Protein AF-A0A2V3TR19-F1 (afdb_monomer)

pLDDT: mean 91.71, std 12.42, range [47.91, 98.75]

Mean predicted aligned error: 5.62 Å

Sequence (84 aa):
MTAAELVAESQAGSFRFHEALHTASLVMDFNDRHLADHPAVVANPEAYRLAHKAHEYLFALYQRLGEIDFDHDRSVDEGIWPEN

Organism: NCBI:txid28210

Foldseek 3Di:
DDPVVVVVQCAAPHPNLVVVLVVLVVVLVCLVPPPLPDPVQVVDPVSNVVSVVVSVVSVVVNVVSVVRNVVVVVVVVVVDDPDD

Structure (mmCIF, N/CA/C/O backbone):
data_AF-A0A2V3TR19-F1
#
_entry.id   AF-A0A2V3TR19-F1
#
loop_
_atom_site.group_PDB
_atom_site.id
_atom_site.type_symbol
_atom_site.label_atom_id
_atom_site.label_alt_id
_atom_site.label_comp_id
_atom_site.label_asym_id
_atom_site.label_entity_id
_atom_site.label_seq_id
_atom_site.pdbx_PDB_ins_code
_atom_site.Cartn_x
_atom_site.Cartn_y
_atom_site.Cartn_z
_atom_site.occupancy
_atom_site.B_iso_or_equiv
_atom_site.auth_seq_id
_atom_site.auth_comp_id
_atom_site.auth_asym_id
_atom_site.auth_atom_id
_atom_site.pdbx_PDB_model_num
ATOM 1 N N . MET A 1 1 ? 26.148 5.316 -5.975 1.00 77.19 1 MET A N 1
ATOM 2 C CA . MET A 1 1 ? 24.828 5.378 -6.618 1.00 77.19 1 MET A CA 1
ATOM 3 C C . MET A 1 1 ? 24.267 6.780 -6.508 1.00 77.19 1 MET A C 1
ATOM 5 O O . MET A 1 1 ? 24.124 7.289 -5.402 1.00 77.19 1 MET A O 1
ATOM 9 N N . THR A 1 2 ? 24.009 7.414 -7.642 1.00 95.38 2 THR A N 1
ATOM 10 C CA . THR A 1 2 ? 23.310 8.695 -7.766 1.00 95.3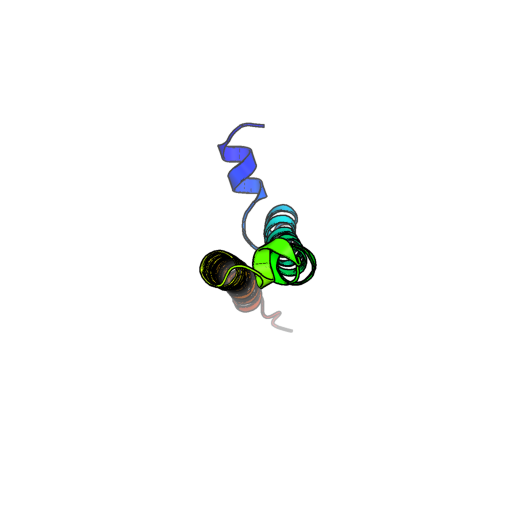8 2 THR A CA 1
ATOM 11 C C . THR A 1 2 ? 21.797 8.465 -7.856 1.00 95.38 2 THR A C 1
ATOM 13 O O . THR A 1 2 ? 21.340 7.347 -8.091 1.00 95.38 2 THR A O 1
ATOM 16 N N . ALA A 1 3 ? 20.995 9.523 -7.699 1.00 90.44 3 ALA A N 1
ATOM 17 C CA . ALA A 1 3 ? 19.543 9.429 -7.879 1.00 90.44 3 ALA A CA 1
ATOM 18 C C . ALA A 1 3 ? 19.155 8.975 -9.300 1.00 90.44 3 ALA A C 1
ATOM 20 O O . ALA A 1 3 ? 18.196 8.229 -9.469 1.00 90.44 3 ALA A O 1
ATOM 21 N N . ALA A 1 4 ? 19.924 9.379 -10.316 1.00 91.62 4 ALA A N 1
ATOM 22 C CA . ALA A 1 4 ? 19.687 8.975 -11.699 1.00 91.62 4 ALA A CA 1
ATOM 23 C C . ALA A 1 4 ? 19.935 7.473 -11.912 1.00 91.62 4 ALA A C 1
ATOM 25 O O . ALA A 1 4 ? 19.146 6.813 -12.581 1.00 91.62 4 ALA A O 1
ATOM 26 N N . GLU A 1 5 ? 20.987 6.925 -11.295 1.00 92.00 5 GLU A N 1
ATOM 27 C CA . GLU A 1 5 ? 21.291 5.487 -11.345 1.00 92.00 5 GLU A CA 1
ATOM 28 C C . GLU A 1 5 ? 20.183 4.662 -10.669 1.00 92.00 5 GLU A C 1
ATOM 30 O O . GLU A 1 5 ? 19.727 3.671 -11.229 1.00 92.00 5 GLU A O 1
ATOM 35 N N . LEU A 1 6 ? 19.663 5.121 -9.524 1.00 89.44 6 LEU A N 1
ATOM 36 C CA . LEU A 1 6 ? 18.526 4.486 -8.843 1.00 89.44 6 LEU A CA 1
ATOM 37 C C . LEU A 1 6 ? 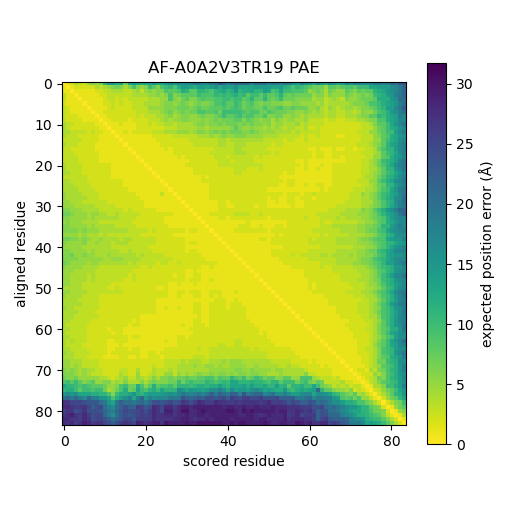17.263 4.431 -9.710 1.00 89.44 6 LEU A C 1
ATOM 39 O O . LEU A 1 6 ? 16.594 3.400 -9.767 1.00 89.44 6 LEU A O 1
ATOM 43 N N . VAL A 1 7 ? 16.933 5.537 -10.379 1.00 90.88 7 VAL A N 1
ATOM 44 C CA . VAL A 1 7 ? 15.765 5.605 -11.268 1.00 90.88 7 VAL A CA 1
ATOM 45 C C . VAL A 1 7 ? 15.957 4.693 -12.478 1.00 90.88 7 VAL A C 1
ATOM 47 O O . VAL A 1 7 ? 15.020 3.994 -12.860 1.00 90.88 7 VAL A O 1
ATOM 50 N N . ALA A 1 8 ? 17.160 4.654 -13.056 1.00 88.94 8 ALA A N 1
ATOM 51 C CA . ALA A 1 8 ? 17.466 3.777 -14.184 1.00 88.94 8 ALA A CA 1
ATOM 52 C C . ALA A 1 8 ? 17.343 2.287 -13.816 1.00 88.94 8 ALA A C 1
ATOM 54 O O . ALA A 1 8 ? 16.818 1.507 -14.602 1.00 88.94 8 ALA A O 1
ATOM 55 N N . GLU A 1 9 ? 17.751 1.893 -12.607 1.00 93.00 9 GLU A N 1
ATOM 56 C CA . GLU A 1 9 ? 17.613 0.512 -12.119 1.00 93.00 9 GLU A CA 1
ATOM 57 C C . GLU A 1 9 ? 16.175 0.129 -11.725 1.00 93.00 9 GLU A C 1
ATOM 59 O O . GLU A 1 9 ? 15.910 -1.045 -11.477 1.00 93.00 9 GLU A O 1
ATOM 64 N N . SER A 1 10 ? 15.243 1.084 -11.649 1.00 93.81 10 SER A N 1
ATOM 65 C CA . SER A 1 10 ? 13.869 0.879 -11.148 1.00 93.81 10 SER A CA 1
ATOM 66 C C . SER A 1 10 ? 12.795 0.976 -12.237 1.00 93.81 10 SER A C 1
ATOM 68 O O . SER A 1 10 ? 11.640 1.266 -11.937 1.00 93.81 10 SER A O 1
ATOM 70 N N . GLN A 1 11 ? 13.173 0.792 -13.503 1.00 95.00 11 GLN A N 1
ATOM 71 C CA . GLN A 1 11 ? 12.229 0.756 -14.624 1.00 95.00 11 GLN A CA 1
ATOM 72 C C . GLN A 1 11 ? 11.424 -0.551 -14.643 1.00 95.00 11 GLN A C 1
ATOM 74 O O . GLN A 1 11 ? 11.861 -1.552 -14.080 1.00 95.0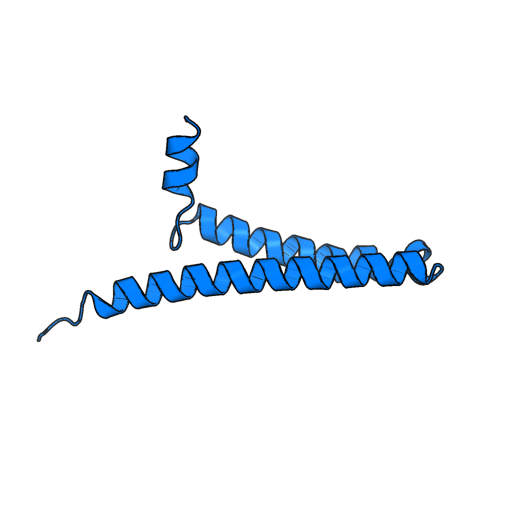0 11 GLN A O 1
ATOM 79 N N . ALA A 1 12 ? 10.271 -0.542 -15.316 1.00 95.19 12 ALA A N 1
ATOM 80 C CA . ALA A 1 12 ? 9.462 -1.740 -15.560 1.00 95.19 12 ALA A CA 1
ATOM 81 C C . ALA A 1 12 ? 10.304 -2.898 -16.133 1.00 95.19 12 ALA A C 1
ATOM 83 O O . ALA A 1 12 ? 11.286 -2.651 -16.839 1.00 95.19 12 ALA A O 1
ATOM 84 N N . GLY A 1 13 ? 9.964 -4.138 -15.772 1.00 91.88 13 GLY A N 1
ATOM 85 C CA . GLY A 1 13 ? 10.759 -5.334 -16.081 1.00 91.88 13 GLY A CA 1
ATOM 86 C C . GLY A 1 13 ? 12.047 -5.499 -15.257 1.00 91.88 13 GLY A C 1
ATOM 87 O O . GLY A 1 13 ? 12.731 -6.519 -15.368 1.00 91.88 13 GLY A O 1
ATOM 88 N N . SER A 1 14 ? 12.423 -4.527 -14.414 1.00 95.00 14 SER A N 1
ATOM 89 C CA . SER A 1 14 ? 13.581 -4.659 -13.526 1.00 95.00 14 SER A CA 1
ATOM 90 C C . SER A 1 14 ? 13.228 -5.350 -12.207 1.00 95.00 14 SER A C 1
ATOM 92 O O . SER A 1 14 ? 12.113 -5.260 -11.691 1.00 95.00 14 SER A O 1
ATOM 94 N N . PHE A 1 15 ? 14.234 -5.965 -11.575 1.00 94.19 15 PHE A N 1
ATOM 95 C CA . PHE A 1 15 ? 14.089 -6.536 -10.233 1.00 94.19 15 PHE A CA 1
ATOM 96 C C . PHE A 1 15 ? 13.576 -5.513 -9.209 1.00 94.19 15 PHE A C 1
ATOM 98 O O . PHE A 1 15 ? 12.712 -5.840 -8.402 1.00 94.19 15 PHE A O 1
ATOM 105 N N . ARG A 1 16 ? 14.077 -4.270 -9.241 1.00 94.00 16 ARG A N 1
ATOM 106 C CA . ARG A 1 16 ? 13.657 -3.225 -8.291 1.00 94.00 16 ARG A CA 1
ATOM 107 C C . ARG A 1 16 ? 12.212 -2.792 -8.512 1.00 94.00 16 ARG A C 1
ATOM 109 O O . ARG A 1 16 ? 11.527 -2.440 -7.555 1.00 94.00 16 ARG A O 1
ATOM 116 N N . PHE A 1 17 ? 11.741 -2.817 -9.756 1.00 97.19 17 PHE A N 1
ATOM 117 C CA . PHE A 1 17 ? 10.339 -2.546 -10.042 1.00 97.19 17 PHE A CA 1
ATOM 118 C C . PHE A 1 17 ? 9.441 -3.664 -9.499 1.00 97.19 17 PHE A C 1
ATOM 120 O O . PHE A 1 17 ? 8.488 -3.385 -8.768 1.00 97.19 17 PHE A O 1
ATOM 127 N N . HIS A 1 18 ? 9.800 -4.930 -9.739 1.00 96.25 18 HIS A N 1
ATOM 128 C CA . HIS A 1 18 ? 9.099 -6.066 -9.133 1.00 96.25 18 HIS A CA 1
ATOM 129 C C . HIS A 1 18 ? 9.153 -6.037 -7.597 1.00 96.25 18 HIS A C 1
ATOM 131 O O . HIS A 1 18 ? 8.166 -6.370 -6.944 1.00 96.25 18 HIS A O 1
ATOM 137 N N . GLU A 1 19 ? 10.266 -5.601 -7.002 1.00 97.25 19 GLU A N 1
ATOM 138 C CA . GLU A 1 19 ? 10.393 -5.407 -5.554 1.00 97.25 19 GLU A CA 1
ATOM 139 C C . GLU A 1 19 ? 9.373 -4.380 -5.035 1.00 97.25 19 GLU A C 1
ATOM 141 O O . GLU A 1 19 ? 8.727 -4.619 -4.013 1.00 97.25 19 GLU A O 1
ATOM 146 N N . ALA A 1 20 ? 9.167 -3.265 -5.746 1.00 97.62 20 ALA A N 1
ATOM 147 C CA . ALA A 1 20 ? 8.165 -2.262 -5.384 1.00 97.62 20 ALA A CA 1
ATOM 148 C C . ALA A 1 20 ? 6.733 -2.818 -5.476 1.00 97.62 20 ALA A C 1
ATOM 150 O O . ALA A 1 20 ? 5.937 -2.625 -4.553 1.00 97.62 20 ALA A O 1
ATOM 151 N N . LEU A 1 21 ? 6.423 -3.560 -6.544 1.00 97.56 21 LEU A N 1
ATOM 152 C CA . LEU A 1 21 ? 5.135 -4.238 -6.720 1.00 97.56 21 LEU A CA 1
ATOM 153 C C . LEU A 1 21 ? 4.884 -5.264 -5.603 1.00 97.56 21 LEU A C 1
ATOM 155 O O . LEU A 1 21 ? 3.818 -5.272 -4.983 1.00 97.56 21 LEU A O 1
ATOM 159 N N . HIS A 1 22 ? 5.884 -6.088 -5.288 1.00 97.69 22 HIS A N 1
ATOM 160 C CA . HIS A 1 22 ? 5.819 -7.054 -4.194 1.00 97.69 22 HIS A CA 1
ATOM 161 C C . HIS A 1 22 ? 5.631 -6.364 -2.838 1.00 97.69 22 HIS A C 1
ATOM 163 O O . HIS A 1 22 ? 4.781 -6.765 -2.044 1.00 97.69 22 HIS A O 1
ATOM 169 N N . THR A 1 23 ? 6.366 -5.282 -2.587 1.00 98.31 23 THR A N 1
ATOM 170 C CA . THR A 1 23 ? 6.260 -4.512 -1.343 1.00 98.31 23 THR A CA 1
ATOM 171 C C . THR A 1 23 ? 4.870 -3.903 -1.179 1.00 98.31 23 THR A C 1
ATOM 173 O O . THR A 1 23 ? 4.306 -3.974 -0.088 1.00 98.31 23 THR A O 1
ATOM 176 N N . ALA A 1 24 ? 4.266 -3.372 -2.248 1.00 98.31 24 ALA A N 1
ATOM 177 C CA . ALA A 1 24 ? 2.884 -2.893 -2.208 1.00 98.31 24 ALA A CA 1
ATOM 178 C C . ALA A 1 24 ? 1.910 -4.011 -1.789 1.00 98.31 24 ALA A C 1
ATOM 180 O O . ALA A 1 24 ? 1.058 -3.788 -0.928 1.00 98.31 24 ALA A O 1
ATOM 181 N N . SER A 1 25 ? 2.091 -5.230 -2.313 1.00 98.06 25 SER A N 1
ATOM 182 C CA . SER A 1 25 ? 1.309 -6.403 -1.901 1.00 98.06 25 SER A CA 1
ATOM 183 C C . SER A 1 25 ? 1.506 -6.758 -0.424 1.00 98.06 25 SER A C 1
ATOM 185 O O . SER A 1 25 ? 0.526 -7.082 0.244 1.00 98.06 25 SER A O 1
ATOM 187 N N . LEU A 1 26 ? 2.736 -6.701 0.098 1.00 98.50 26 LEU A N 1
ATOM 188 C CA . LEU A 1 26 ? 3.014 -6.987 1.511 1.00 98.50 26 LEU A CA 1
ATOM 189 C C . LEU A 1 26 ? 2.353 -5.964 2.441 1.00 98.50 26 LEU A C 1
ATOM 191 O O . LEU A 1 26 ? 1.758 -6.335 3.450 1.00 98.50 26 LEU A O 1
ATOM 195 N N . VAL A 1 27 ? 2.438 -4.674 2.106 1.00 98.50 27 VAL A N 1
ATOM 196 C CA . VAL A 1 27 ? 1.845 -3.604 2.922 1.00 98.50 27 VAL A CA 1
ATOM 197 C C . VAL A 1 27 ? 0.318 -3.670 2.879 1.00 98.50 27 VAL A C 1
ATOM 199 O O . VAL A 1 27 ? -0.329 -3.466 3.905 1.00 98.50 27 VAL A O 1
ATOM 202 N N . MET A 1 28 ? -0.262 -3.997 1.722 1.00 97.88 28 MET A N 1
ATOM 203 C CA . MET A 1 28 ? -1.699 -4.234 1.581 1.00 97.88 28 MET A CA 1
ATOM 204 C C . MET A 1 28 ? -2.173 -5.398 2.462 1.00 97.88 28 MET A C 1
ATOM 206 O O . MET A 1 28 ? -3.144 -5.234 3.200 1.00 97.88 28 MET A O 1
ATOM 210 N N . ASP A 1 29 ? -1.458 -6.528 2.432 1.00 98.00 29 ASP A N 1
ATOM 211 C CA . ASP A 1 29 ? -1.748 -7.705 3.261 1.00 98.00 29 ASP A CA 1
ATOM 212 C C . ASP A 1 29 ? -1.646 -7.389 4.757 1.00 98.00 29 ASP A C 1
ATOM 214 O O . ASP A 1 29 ? -2.522 -7.748 5.543 1.00 98.00 29 ASP A O 1
ATOM 218 N N . PHE A 1 30 ? -0.607 -6.646 5.147 1.00 98.44 30 PHE A N 1
ATOM 219 C CA . PHE A 1 30 ? -0.410 -6.236 6.530 1.00 98.44 30 PHE A CA 1
ATOM 220 C C . PHE A 1 30 ? -1.508 -5.282 7.009 1.00 98.44 30 PHE A C 1
ATOM 222 O O . PHE A 1 30 ? -2.027 -5.434 8.116 1.00 98.44 30 PHE A O 1
ATOM 229 N N . ASN A 1 31 ? -1.887 -4.303 6.182 1.00 98.31 31 ASN A N 1
ATOM 230 C CA . ASN A 1 31 ? -2.972 -3.388 6.512 1.00 98.31 31 ASN A CA 1
ATOM 231 C C . ASN A 1 31 ? -4.286 -4.144 6.721 1.00 98.31 31 ASN A C 1
ATOM 233 O O . ASN A 1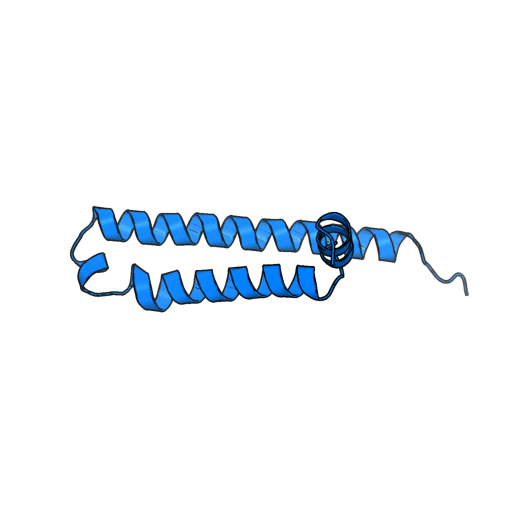 31 ? -4.984 -3.867 7.688 1.00 98.31 31 ASN A O 1
ATOM 237 N N . ASP A 1 32 ? -4.604 -5.092 5.844 1.00 96.56 32 ASP A N 1
ATOM 238 C CA . ASP A 1 32 ? -5.832 -5.881 5.931 1.00 96.56 32 ASP A CA 1
ATOM 239 C C . ASP A 1 32 ? -5.835 -6.772 7.187 1.00 96.56 32 ASP A C 1
ATOM 241 O O . ASP A 1 32 ? -6.630 -6.576 8.104 1.00 96.56 32 ASP A O 1
ATOM 245 N N . ARG A 1 33 ? -4.852 -7.673 7.303 1.00 96.00 33 ARG A N 1
ATOM 246 C CA . ARG A 1 33 ? -4.841 -8.733 8.328 1.00 96.00 33 ARG A CA 1
ATOM 247 C C . ARG A 1 33 ? -4.432 -8.281 9.722 1.00 96.00 33 ARG A C 1
ATOM 249 O O . ARG A 1 33 ? -4.736 -8.962 10.700 1.00 96.00 33 ARG A O 1
ATOM 256 N N . HIS A 1 34 ? -3.659 -7.203 9.830 1.00 97.31 34 HIS A N 1
ATOM 257 C CA . HIS A 1 34 ? -3.087 -6.789 11.112 1.00 97.31 34 HIS A CA 1
ATOM 258 C C . HIS A 1 34 ? -3.589 -5.438 11.593 1.00 97.31 34 HIS A C 1
ATOM 260 O O . HIS A 1 34 ? -3.717 -5.264 12.804 1.00 97.31 34 HIS A O 1
ATOM 266 N N . LEU A 1 35 ? -3.862 -4.487 10.695 1.00 98.19 35 LEU A N 1
ATOM 267 C CA . LEU A 1 35 ? -4.306 -3.153 11.099 1.00 98.19 35 LEU A CA 1
ATOM 268 C C . LEU A 1 35 ? -5.831 -3.020 11.090 1.00 98.19 35 LEU A C 1
ATOM 270 O O . LEU A 1 35 ? -6.395 -2.631 12.111 1.00 98.19 35 LEU A O 1
ATOM 274 N N . ALA A 1 36 ? -6.494 -3.337 9.977 1.00 97.75 36 ALA A N 1
ATOM 275 C CA . ALA A 1 36 ? -7.942 -3.198 9.831 1.00 97.75 36 ALA A CA 1
ATOM 276 C C . ALA A 1 36 ? -8.697 -4.123 10.798 1.00 97.75 36 ALA A C 1
ATOM 278 O O . ALA A 1 36 ? -9.646 -3.679 11.445 1.00 97.75 36 ALA A O 1
ATOM 279 N N . ASP A 1 37 ? -8.189 -5.342 10.991 1.00 96.88 37 ASP A N 1
ATOM 280 C CA . ASP A 1 37 ? -8.721 -6.330 11.937 1.00 96.88 37 ASP A CA 1
ATOM 281 C C . ASP A 1 37 ? -8.305 -6.095 13.403 1.00 96.88 37 ASP A C 1
ATOM 283 O O . ASP A 1 37 ? -8.741 -6.813 14.310 1.00 96.88 37 ASP A O 1
ATOM 287 N N . HIS A 1 38 ? -7.466 -5.094 13.693 1.00 98.38 38 HIS A N 1
ATOM 288 C CA . HIS A 1 38 ? -7.022 -4.847 15.062 1.00 98.38 38 HIS A CA 1
ATOM 289 C C . HIS A 1 38 ? -8.205 -4.417 15.954 1.00 98.38 38 HIS A C 1
ATOM 291 O O . HIS A 1 38 ? -8.914 -3.471 15.602 1.00 98.38 38 HIS A O 1
ATOM 297 N N . PRO A 1 39 ? -8.388 -4.982 17.168 1.00 98.38 39 PRO A N 1
ATOM 298 C CA . PRO A 1 39 ? -9.550 -4.676 18.010 1.00 98.38 39 PRO A CA 1
ATOM 299 C C . PRO A 1 39 ? -9.752 -3.183 18.298 1.00 98.38 39 PRO A C 1
ATOM 301 O O . PRO A 1 39 ? -10.878 -2.696 18.294 1.00 98.38 39 PRO A O 1
ATOM 304 N N . ALA A 1 40 ? -8.665 -2.433 18.506 1.00 98.38 40 ALA A N 1
ATOM 305 C CA . ALA A 1 40 ? -8.739 -0.984 18.720 1.00 98.38 40 ALA A CA 1
ATOM 306 C C . ALA A 1 40 ? -9.183 -0.195 17.470 1.00 98.38 40 ALA A C 1
ATOM 308 O O . ALA A 1 40 ? -9.770 0.875 17.612 1.00 98.38 40 ALA A O 1
ATOM 309 N N . VAL A 1 41 ? -8.912 -0.713 16.267 1.00 98.50 41 VAL A N 1
ATOM 310 C CA . VAL A 1 41 ? -9.339 -0.116 14.993 1.00 98.50 41 VAL A CA 1
ATOM 311 C C . VAL A 1 41 ? -10.799 -0.466 14.725 1.00 98.50 41 VAL A C 1
ATOM 313 O O . VAL A 1 41 ? -11.598 0.435 14.499 1.00 98.50 41 VAL A O 1
ATOM 316 N N . VAL A 1 42 ? -11.177 -1.741 14.859 1.00 98.19 42 VAL A N 1
ATOM 317 C CA . VAL A 1 42 ? -12.566 -2.211 14.697 1.00 98.19 42 VAL A CA 1
ATOM 318 C C . VAL A 1 42 ? -13.521 -1.537 15.689 1.00 98.19 42 VAL A C 1
ATOM 320 O O . VAL A 1 42 ? -14.647 -1.194 15.336 1.00 98.19 42 VAL A O 1
ATOM 323 N N . ALA A 1 43 ? -13.078 -1.290 16.927 1.00 98.44 43 ALA A N 1
ATOM 324 C CA . ALA A 1 43 ? -13.888 -0.622 17.946 1.00 98.44 43 ALA A CA 1
ATOM 325 C C . ALA A 1 43 ? -14.189 0.860 17.638 1.00 98.44 43 ALA A C 1
ATOM 327 O O . ALA A 1 43 ? -15.047 1.453 18.296 1.00 98.44 43 ALA A O 1
ATOM 328 N N . ASN A 1 44 ? -13.506 1.472 16.665 1.00 98.62 44 ASN A N 1
ATOM 329 C CA . ASN A 1 44 ? -13.707 2.861 16.267 1.00 98.62 44 ASN A CA 1
ATOM 330 C C . ASN A 1 44 ? -14.113 2.946 14.777 1.00 98.62 44 ASN A C 1
ATOM 332 O O . ASN A 1 44 ? -13.271 2.743 13.902 1.00 98.62 44 ASN A O 1
ATOM 336 N N . PRO A 1 45 ? -15.367 3.327 14.458 1.00 98.25 45 PRO A N 1
ATOM 337 C CA . PRO A 1 45 ? -15.847 3.376 13.074 1.00 98.25 45 PRO A CA 1
ATOM 338 C C . PRO A 1 45 ? -15.034 4.281 12.140 1.00 98.25 45 PRO A C 1
ATOM 340 O O . PRO A 1 45 ? -14.891 3.980 10.955 1.00 98.25 45 PRO A O 1
ATOM 343 N N . GLU A 1 46 ? -14.495 5.394 12.644 1.00 98.62 46 GLU A N 1
ATOM 344 C CA . GLU A 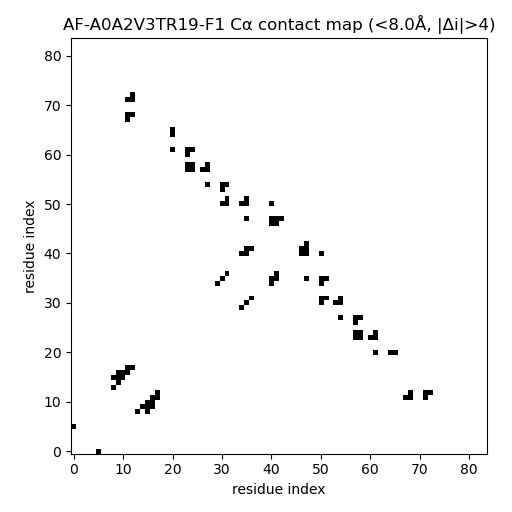1 46 ? -13.661 6.286 11.839 1.00 98.62 46 GLU A CA 1
ATOM 345 C C . GLU A 1 46 ? -12.296 5.658 11.550 1.00 98.62 46 GLU A C 1
ATOM 347 O O . GLU A 1 46 ? -11.853 5.679 10.401 1.00 98.62 46 GLU A O 1
ATOM 352 N N . ALA A 1 47 ? -11.660 5.053 12.557 1.00 98.62 47 ALA A N 1
ATOM 353 C CA . ALA A 1 47 ? -10.390 4.354 12.385 1.00 98.62 47 ALA A CA 1
ATOM 354 C C . ALA A 1 47 ? -10.529 3.174 11.412 1.00 98.62 47 ALA A C 1
ATOM 356 O O . ALA A 1 47 ? -9.727 3.051 10.489 1.00 98.62 47 ALA A O 1
ATOM 357 N N . TYR A 1 48 ? -11.583 2.365 11.558 1.00 98.44 48 TYR A N 1
ATOM 358 C CA . TYR A 1 48 ? -11.903 1.271 10.640 1.00 98.44 48 TYR A CA 1
ATOM 359 C C . TYR A 1 48 ? -12.059 1.769 9.198 1.00 98.44 48 TYR A C 1
ATOM 361 O O . TYR A 1 48 ? -11.420 1.259 8.276 1.00 98.44 48 TYR A O 1
ATOM 369 N N . ARG A 1 49 ? -12.834 2.843 8.994 1.00 98.44 49 ARG A N 1
ATOM 370 C CA . ARG A 1 49 ? -13.002 3.466 7.673 1.00 98.44 49 ARG A CA 1
ATOM 371 C C . ARG A 1 49 ? -11.669 3.945 7.089 1.00 98.44 49 ARG A C 1
ATOM 373 O O . ARG A 1 49 ? -11.452 3.821 5.886 1.00 98.44 49 ARG A O 1
ATOM 380 N N . LEU A 1 50 ? -10.787 4.518 7.909 1.00 98.75 50 LEU A N 1
ATOM 381 C CA . LEU A 1 50 ? -9.466 4.970 7.464 1.00 98.75 50 LEU A CA 1
ATOM 382 C C . LEU A 1 50 ? -8.553 3.796 7.085 1.00 98.75 50 LEU A C 1
ATOM 384 O O . LEU A 1 50 ? -7.884 3.885 6.059 1.00 98.75 50 LEU A O 1
ATOM 388 N N . ALA A 1 51 ? -8.565 2.699 7.847 1.00 98.56 51 ALA A N 1
ATOM 389 C CA . ALA A 1 51 ? -7.782 1.500 7.545 1.00 98.56 51 ALA A CA 1
ATOM 390 C C . ALA A 1 51 ? -8.226 0.840 6.228 1.00 98.56 51 ALA A C 1
ATOM 392 O O . ALA A 1 51 ? -7.388 0.498 5.393 1.00 98.56 51 ALA A O 1
ATOM 393 N N . HIS A 1 52 ? -9.534 0.745 5.975 1.00 97.94 52 HIS A N 1
ATOM 394 C CA . HIS A 1 52 ? -10.038 0.253 4.688 1.00 97.94 52 HIS A CA 1
ATOM 395 C C . HIS A 1 52 ? -9.702 1.189 3.529 1.00 97.94 52 HIS A C 1
ATOM 397 O O . HIS A 1 52 ? -9.277 0.734 2.471 1.00 97.94 52 HIS A O 1
ATOM 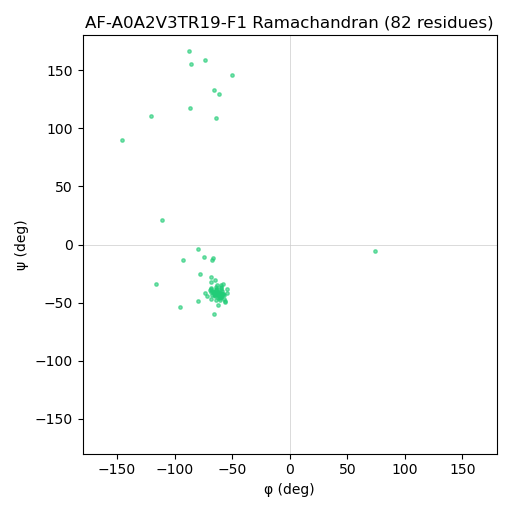403 N N . LYS A 1 53 ? -9.802 2.507 3.727 1.00 98.62 53 LYS A N 1
ATOM 404 C CA . LYS A 1 53 ? -9.404 3.467 2.692 1.00 98.62 53 LYS A CA 1
ATOM 405 C C . LYS A 1 53 ? -7.904 3.384 2.376 1.00 98.62 53 LYS A C 1
ATOM 407 O O . LYS A 1 53 ? -7.505 3.558 1.229 1.00 98.62 53 LYS A O 1
ATOM 412 N N . ALA A 1 54 ? -7.065 3.109 3.374 1.00 98.44 54 ALA A N 1
ATOM 413 C CA . ALA A 1 54 ? -5.648 2.842 3.147 1.00 98.44 54 ALA A CA 1
ATOM 414 C C . ALA A 1 54 ? -5.447 1.582 2.288 1.00 98.44 54 ALA A C 1
ATOM 416 O O . ALA A 1 54 ? -4.664 1.630 1.341 1.00 98.44 54 ALA A O 1
ATOM 417 N N . HIS A 1 55 ? -6.200 0.505 2.547 1.00 98.44 55 HIS A N 1
ATOM 418 C CA . HIS A 1 55 ? -6.194 -0.693 1.701 1.00 98.44 55 HIS A CA 1
ATOM 419 C C . HIS A 1 55 ? -6.563 -0.366 0.248 1.00 98.44 55 HIS A C 1
ATOM 421 O O . HIS A 1 55 ? -5.845 -0.765 -0.660 1.00 98.44 55 HIS A O 1
ATOM 427 N N . GLU A 1 56 ? -7.628 0.406 0.015 1.00 98.38 56 GLU A N 1
ATOM 428 C CA . GLU A 1 56 ? -8.044 0.812 -1.337 1.00 98.38 56 GLU A CA 1
ATOM 429 C C . GLU A 1 56 ? -6.932 1.563 -2.086 1.00 98.38 56 GLU A C 1
ATOM 431 O O . GLU A 1 56 ? -6.679 1.293 -3.261 1.00 98.38 56 GLU A O 1
ATOM 436 N N . TYR A 1 57 ? -6.227 2.478 -1.411 1.00 98.56 57 TYR A N 1
ATOM 437 C CA . TYR A 1 57 ? -5.098 3.188 -2.017 1.00 98.56 57 TYR A CA 1
ATOM 438 C C . TYR A 1 57 ? -3.894 2.279 -2.286 1.00 98.56 57 TYR A C 1
ATOM 440 O O . TYR A 1 57 ? -3.237 2.436 -3.315 1.00 98.56 57 TYR A O 1
ATOM 448 N N . LEU A 1 58 ? -3.607 1.325 -1.397 1.00 98.50 58 LEU A N 1
ATOM 449 C CA . LEU A 1 58 ? -2.541 0.338 -1.594 1.00 98.50 58 LEU A CA 1
ATOM 450 C C . LEU A 1 58 ? -2.865 -0.610 -2.753 1.00 98.50 58 LEU A C 1
ATOM 452 O O . LE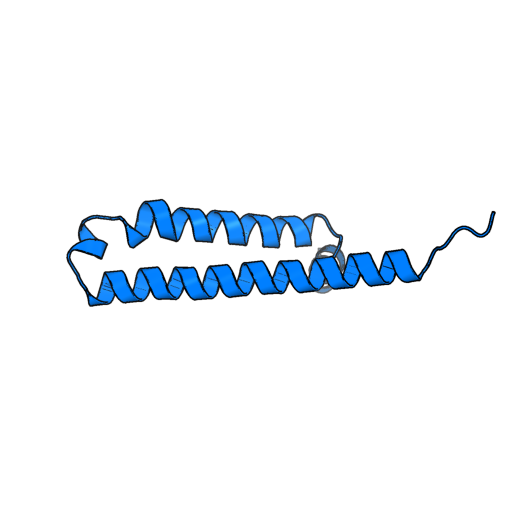U A 1 58 ? -1.995 -0.878 -3.580 1.00 98.50 58 LEU A O 1
ATOM 456 N N . PHE A 1 59 ? -4.119 -1.047 -2.863 1.00 98.31 59 PHE A N 1
ATOM 457 C CA . PHE A 1 59 ? -4.596 -1.852 -3.981 1.00 98.31 59 PHE A CA 1
ATOM 458 C C . PHE A 1 59 ? -4.495 -1.083 -5.301 1.00 98.31 59 PHE A C 1
ATOM 460 O O . PHE A 1 59 ? -3.958 -1.602 -6.275 1.00 98.31 59 PHE A O 1
ATOM 467 N N . ALA A 1 60 ? -4.929 0.181 -5.334 1.00 98.50 60 ALA A N 1
ATOM 468 C CA . ALA A 1 60 ? -4.795 1.023 -6.521 1.00 98.50 60 ALA A CA 1
ATOM 469 C C . ALA A 1 60 ? -3.325 1.208 -6.942 1.00 98.50 60 ALA A C 1
ATOM 471 O O . ALA A 1 60 ? -3.018 1.167 -8.132 1.00 98.50 60 ALA A O 1
ATOM 472 N N . LEU A 1 61 ? -2.409 1.368 -5.979 1.00 98.44 61 LEU A N 1
ATOM 473 C CA . LEU A 1 61 ? -0.973 1.428 -6.253 1.00 98.44 61 LEU A CA 1
ATOM 474 C C . LEU A 1 61 ? -0.452 0.109 -6.837 1.00 98.44 61 LEU A C 1
ATOM 476 O O . LEU A 1 61 ? 0.242 0.133 -7.850 1.00 98.44 61 LEU A O 1
ATOM 480 N N . TYR A 1 62 ? -0.803 -1.026 -6.228 1.00 98.50 62 TYR A N 1
ATOM 481 C CA . TYR A 1 62 ? -0.425 -2.354 -6.714 1.00 98.50 62 TYR A CA 1
ATOM 482 C C . TYR A 1 62 ? -0.894 -2.580 -8.158 1.00 98.50 62 TYR A C 1
ATOM 484 O O . TYR A 1 62 ? -0.083 -2.921 -9.018 1.00 98.50 62 TYR A O 1
ATOM 492 N N . GLN A 1 63 ? -2.169 -2.299 -8.444 1.00 98.25 63 GLN A N 1
ATOM 493 C CA . GLN A 1 63 ? -2.738 -2.429 -9.788 1.00 98.25 63 GLN A CA 1
ATOM 494 C C . GLN A 1 63 ? -2.022 -1.519 -10.785 1.00 98.25 63 GLN A C 1
ATOM 496 O O . GLN A 1 63 ? -1.665 -1.961 -11.873 1.00 98.25 63 GLN A O 1
ATOM 501 N N . ARG A 1 64 ? -1.742 -0.268 -10.401 1.00 98.25 64 ARG A N 1
ATOM 502 C CA . ARG A 1 64 ? -1.056 0.675 -11.284 1.00 98.25 64 ARG A CA 1
ATOM 503 C C . ARG A 1 64 ? 0.368 0.235 -11.622 1.00 98.25 64 ARG A C 1
ATOM 505 O O . ARG A 1 64 ? 0.805 0.428 -12.753 1.00 98.25 64 ARG A O 1
ATOM 512 N N . LEU A 1 65 ? 1.096 -0.332 -10.661 1.00 97.25 65 LEU A N 1
ATOM 513 C CA . LEU A 1 65 ? 2.421 -0.901 -10.915 1.00 97.25 65 LEU A CA 1
ATOM 514 C C . LEU A 1 65 ? 2.325 -2.120 -11.840 1.00 97.25 65 LEU A C 1
ATOM 516 O O . LEU A 1 65 ? 3.111 -2.220 -12.775 1.00 97.25 65 LEU A O 1
ATOM 520 N N . GLY A 1 66 ? 1.335 -2.992 -11.630 1.00 96.31 66 GLY A N 1
ATOM 521 C CA . GLY A 1 66 ? 1.088 -4.143 -12.499 1.00 96.31 66 GLY A CA 1
ATOM 522 C C . GLY A 1 66 ? 0.758 -3.756 -13.943 1.00 96.31 66 GLY A C 1
ATOM 523 O O . GLY A 1 66 ? 1.278 -4.369 -14.865 1.00 96.31 66 GLY A O 1
ATOM 524 N N . GLU A 1 67 ? -0.045 -2.710 -14.156 1.00 97.12 67 GLU A N 1
ATOM 525 C CA . GLU A 1 67 ? -0.326 -2.171 -15.497 1.00 97.12 67 GLU A CA 1
ATOM 526 C C . GLU A 1 67 ? 0.946 -1.698 -16.208 1.00 97.12 67 GLU A C 1
ATOM 528 O O . GLU A 1 67 ? 1.147 -2.004 -17.377 1.00 97.12 67 GLU A O 1
ATOM 533 N N . ILE A 1 68 ? 1.818 -0.971 -15.502 1.00 96.38 68 ILE A N 1
ATOM 534 C CA . ILE A 1 68 ? 3.076 -0.460 -16.063 1.00 96.38 68 ILE A CA 1
ATOM 535 C C . ILE A 1 68 ? 4.006 -1.613 -16.474 1.00 96.38 68 ILE A C 1
ATOM 537 O O . ILE A 1 68 ? 4.633 -1.543 -17.530 1.00 96.38 68 ILE A O 1
ATOM 541 N N . ASP A 1 69 ? 4.090 -2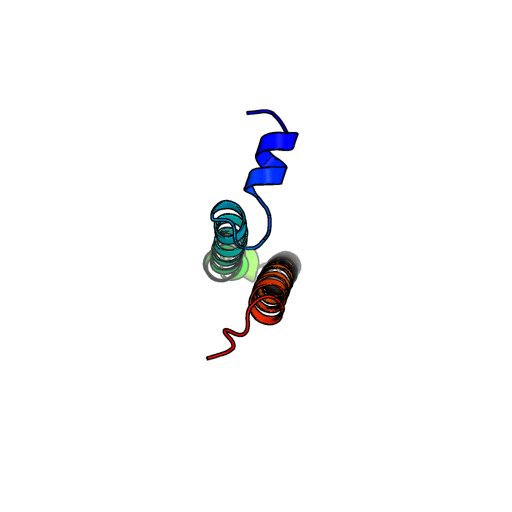.661 -15.653 1.00 92.75 69 ASP A N 1
ATOM 542 C CA . ASP A 1 69 ? 4.896 -3.855 -15.938 1.00 92.75 69 ASP A CA 1
ATOM 543 C C . ASP A 1 69 ? 4.326 -4.648 -17.121 1.00 92.75 69 ASP A C 1
ATOM 545 O O . ASP A 1 69 ? 5.047 -5.036 -18.035 1.00 92.75 69 ASP A O 1
ATOM 549 N N . PHE A 1 70 ? 3.002 -4.810 -17.157 1.00 91.25 70 PHE A N 1
ATOM 550 C CA . PHE A 1 70 ? 2.309 -5.487 -18.248 1.00 91.25 70 PHE A CA 1
ATOM 551 C C . PHE A 1 70 ? 2.464 -4.749 -19.587 1.00 91.25 70 PHE A C 1
ATOM 553 O O . PHE A 1 70 ? 2.698 -5.376 -20.621 1.00 91.25 70 PHE A O 1
ATOM 560 N N . ASP A 1 71 ? 2.363 -3.418 -19.581 1.00 91.31 71 ASP A N 1
ATOM 561 C CA . ASP A 1 71 ? 2.591 -2.589 -20.767 1.00 91.31 71 ASP A CA 1
ATOM 562 C C . ASP A 1 71 ? 4.047 -2.698 -21.254 1.00 91.31 71 ASP A C 1
ATOM 564 O O . ASP A 1 71 ? 4.295 -2.723 -22.464 1.00 91.31 71 ASP A O 1
ATOM 568 N N . HIS A 1 72 ? 5.013 -2.809 -20.332 1.00 89.38 72 HIS A N 1
ATOM 569 C CA . HIS A 1 72 ? 6.409 -3.075 -20.673 1.00 89.38 72 HIS A CA 1
ATOM 570 C C . HIS A 1 72 ? 6.571 -4.429 -21.371 1.00 89.38 72 HIS A C 1
ATOM 572 O O . HIS A 1 72 ? 7.112 -4.463 -22.478 1.00 89.38 72 HIS A O 1
ATOM 578 N N . ASP A 1 73 ? 6.042 -5.510 -20.792 1.00 85.38 73 ASP A N 1
ATOM 579 C CA . ASP A 1 73 ? 6.111 -6.858 -21.372 1.00 85.38 73 ASP A CA 1
ATOM 580 C C . ASP A 1 73 ? 5.504 -6.903 -22.779 1.00 85.38 73 ASP A C 1
ATOM 582 O O . ASP A 1 73 ? 6.113 -7.438 -23.707 1.00 85.38 73 ASP A O 1
ATOM 586 N N . ARG A 1 74 ? 4.347 -6.260 -22.984 1.00 82.00 74 ARG A N 1
ATOM 587 C CA . ARG A 1 74 ? 3.736 -6.124 -24.316 1.00 82.00 74 ARG A CA 1
ATOM 588 C C . ARG A 1 74 ? 4.637 -5.392 -25.306 1.00 82.00 74 ARG A C 1
ATOM 590 O O . ARG A 1 74 ? 4.728 -5.808 -26.457 1.00 82.00 74 ARG A O 1
ATOM 597 N N . SER A 1 75 ? 5.286 -4.306 -24.886 1.00 76.44 75 SER A N 1
ATOM 598 C CA . SER A 1 75 ? 6.192 -3.552 -25.763 1.00 76.44 75 SER A CA 1
ATOM 599 C C . SER A 1 75 ? 7.429 -4.359 -26.174 1.00 76.44 75 SER A C 1
ATOM 601 O O . SER A 1 75 ? 7.941 -4.177 -27.278 1.00 76.44 75 SER A O 1
ATOM 603 N N . VAL A 1 76 ? 7.891 -5.267 -25.308 1.00 75.12 76 VAL A N 1
ATOM 604 C CA . VAL A 1 76 ? 9.001 -6.185 -25.594 1.00 75.12 76 VAL A CA 1
ATOM 605 C C . VAL A 1 76 ? 8.549 -7.292 -26.555 1.00 75.12 76 VAL A C 1
ATOM 607 O O . VAL A 1 76 ? 9.274 -7.605 -27.499 1.00 75.12 76 VAL A O 1
ATOM 610 N N . ASP A 1 77 ? 7.344 -7.833 -26.361 1.00 68.94 77 ASP A N 1
ATOM 611 C CA . ASP A 1 77 ? 6.748 -8.898 -27.184 1.00 68.94 7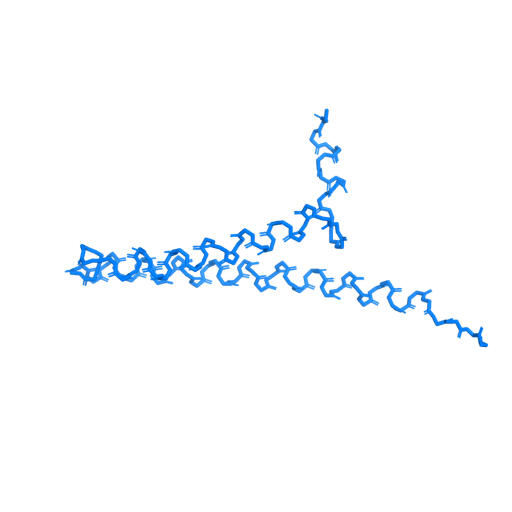7 ASP A CA 1
ATOM 612 C C . ASP A 1 77 ? 6.385 -8.417 -28.606 1.00 68.94 77 ASP A C 1
ATOM 614 O O . ASP A 1 77 ? 6.669 -9.084 -29.600 1.00 68.94 77 ASP A O 1
ATOM 618 N N . GLU A 1 78 ? 5.868 -7.191 -28.750 1.00 62.59 78 GLU A N 1
ATOM 619 C CA . GLU A 1 78 ? 5.608 -6.562 -30.058 1.00 62.59 78 GLU A CA 1
ATOM 620 C C . GLU A 1 78 ? 6.896 -6.250 -30.857 1.00 62.59 78 GLU A C 1
ATOM 622 O O . GLU A 1 78 ? 6.826 -5.949 -32.051 1.00 62.59 78 GLU A O 1
ATOM 627 N N . GLY A 1 79 ? 8.076 -6.346 -30.228 1.00 58.31 79 GLY A N 1
ATOM 628 C CA . GLY A 1 79 ? 9.380 -6.081 -30.838 1.00 58.31 79 GLY A CA 1
ATOM 629 C C . GLY A 1 79 ? 10.101 -7.297 -31.433 1.00 58.31 79 GLY A C 1
ATOM 630 O O . GLY A 1 79 ? 11.073 -7.102 -32.165 1.00 58.31 79 GLY A O 1
ATOM 631 N N . ILE A 1 80 ? 9.680 -8.536 -31.144 1.00 60.31 80 ILE A N 1
ATOM 632 C CA . ILE A 1 80 ? 10.340 -9.755 -31.643 1.00 60.31 80 ILE A CA 1
ATOM 633 C C . ILE A 1 80 ? 9.296 -10.850 -31.898 1.00 60.31 80 ILE A C 1
ATOM 635 O O . ILE A 1 80 ? 9.056 -11.714 -31.061 1.00 60.31 80 ILE A O 1
ATOM 639 N N . TRP A 1 81 ? 8.763 -10.888 -33.118 1.00 52.28 81 TRP A N 1
ATOM 640 C CA . TRP A 1 81 ? 8.379 -12.168 -33.708 1.00 52.28 81 TRP A CA 1
ATOM 641 C C . TRP A 1 81 ? 9.624 -12.726 -34.400 1.00 52.28 81 TRP A C 1
ATOM 643 O O . TRP A 1 81 ? 10.125 -12.073 -35.320 1.00 52.28 81 TRP A O 1
ATOM 653 N N . PRO A 1 82 ? 10.169 -13.888 -33.999 1.00 49.62 82 PRO A N 1
ATOM 654 C CA . PRO A 1 82 ? 11.087 -14.582 -34.879 1.00 49.62 82 PRO A CA 1
ATOM 655 C C . PRO A 1 82 ? 10.287 -14.978 -36.122 1.00 49.62 82 PRO A C 1
ATOM 657 O O . PRO A 1 82 ? 9.411 -15.840 -36.065 1.00 49.62 82 PRO A O 1
ATOM 660 N N . GLU A 1 83 ? 10.551 -14.317 -37.249 1.00 56.56 83 GLU A N 1
ATOM 661 C CA . GLU A 1 83 ? 10.328 -14.982 -38.523 1.00 56.56 83 GLU A CA 1
ATOM 662 C C . GLU A 1 83 ? 11.257 -16.208 -38.534 1.00 56.56 83 GLU A C 1
ATOM 664 O O . GLU A 1 83 ? 12.459 -16.078 -38.274 1.00 56.56 83 GLU A O 1
ATOM 669 N N . ASN A 1 84 ? 10.663 -17.366 -38.850 1.00 47.91 84 ASN A N 1
ATOM 670 C CA . ASN A 1 84 ? 11.229 -18.716 -39.046 1.00 47.91 84 ASN A CA 1
ATOM 671 C C . ASN A 1 84 ? 11.328 -19.620 -37.806 1.00 47.91 84 ASN A C 1
ATOM 673 O O . ASN A 1 84 ? 12.328 -19.539 -37.059 1.00 47.91 84 ASN A O 1
#

Radius of gyration: 18.08 Å; Cα contacts (8 Å, |Δi|>4): 54; chains: 1; bounding box: 41×28×58 Å

Solvent-accessible surface area (backbone atoms only — not comparable to full-atom values): 4554 Å² total; per-residue (Å²): 135,53,74,67,55,54,55,67,54,43,37,68,88,28,71,54,30,52,48,51,40,50,48,34,49,52,54,31,51,44,38,50,73,55,47,33,65,25,67,79,26,58,76,30,71,66,52,28,52,49,37,52,52,50,37,54,53,32,48,53,50,31,52,52,48,50,51,50,34,51,54,43,54,50,59,56,53,77,70,58,76,80,83,130

Secondary structure (DSSP, 8-state):
--HHHHHHTTSTTSHHHHHHHHHHHHHHHHIIIIIIT-HHHHTSHHHHHHHHHHHHHHHHHHHHHHHHHHHHHHHHHTT-----